Protein AF-A0A229RR76-F1 (afdb_monomer_lite)

Structure (mmCIF, N/CA/C/O backbone):
data_AF-A0A229RR76-F1
#
_entry.id   AF-A0A229RR76-F1
#
loop_
_atom_site.group_PDB
_atom_site.id
_atom_site.type_symbol
_atom_site.label_atom_id
_atom_site.label_alt_id
_atom_site.label_comp_id
_atom_site.label_asym_id
_atom_site.label_entity_id
_atom_site.label_seq_id
_atom_site.pdbx_PDB_ins_code
_atom_site.Cartn_x
_atom_site.Cartn_y
_atom_site.Cartn_z
_atom_site.occupancy
_atom_site.B_iso_or_equiv
_atom_site.auth_seq_id
_atom_site.auth_comp_id
_atom_site.auth_asym_id
_atom_site.auth_atom_id
_atom_site.pdbx_PDB_model_num
ATOM 1 N N . MET A 1 1 ? 4.469 8.713 -18.161 1.00 76.94 1 MET A N 1
ATOM 2 C CA . MET A 1 1 ? 5.735 8.964 -17.433 1.00 76.94 1 MET A CA 1
ATOM 3 C C . MET A 1 1 ? 6.904 8.475 -18.275 1.00 76.94 1 MET A C 1
ATOM 5 O O . MET A 1 1 ? 6.716 7.507 -18.996 1.00 76.94 1 MET A O 1
ATOM 9 N N . SER A 1 2 ? 8.072 9.123 -18.218 1.00 92.38 2 SER A N 1
ATOM 10 C CA . SER A 1 2 ? 9.280 8.640 -18.910 1.00 92.38 2 SER A CA 1
ATOM 11 C C . SER A 1 2 ? 10.123 7.726 -18.002 1.00 92.38 2 SER A C 1
ATOM 13 O O . SER A 1 2 ? 10.103 7.929 -16.784 1.00 92.38 2 SER A O 1
ATOM 15 N N . PRO A 1 3 ? 10.908 6.775 -18.550 1.00 92.00 3 PRO A N 1
ATOM 16 C CA . PRO A 1 3 ? 11.818 5.929 -17.764 1.00 92.00 3 PRO A CA 1
ATOM 17 C C . PRO A 1 3 ? 12.771 6.741 -16.876 1.00 92.00 3 PRO A C 1
ATOM 19 O O . PRO A 1 3 ? 12.963 6.431 -15.701 1.00 92.00 3 PRO A O 1
ATOM 22 N N . ARG A 1 4 ? 13.270 7.865 -17.400 1.00 93.75 4 ARG A N 1
ATOM 23 C CA . ARG A 1 4 ? 14.096 8.827 -16.662 1.00 93.75 4 ARG A CA 1
ATOM 24 C C . ARG A 1 4 ? 13.382 9.460 -15.466 1.00 93.75 4 ARG A C 1
ATOM 26 O O . ARG A 1 4 ? 14.008 9.694 -14.435 1.00 93.75 4 ARG A O 1
ATOM 33 N N . ALA A 1 5 ? 12.088 9.763 -15.586 1.00 93.19 5 ALA A N 1
ATOM 34 C CA . ALA A 1 5 ? 11.307 10.311 -14.478 1.00 93.19 5 ALA A CA 1
ATOM 35 C C . ALA A 1 5 ? 11.125 9.272 -13.362 1.00 93.19 5 ALA A C 1
ATOM 37 O O . ALA A 1 5 ? 11.318 9.600 -12.194 1.00 93.19 5 ALA A O 1
ATOM 38 N N . VAL A 1 6 ? 10.836 8.020 -13.732 1.00 92.38 6 VAL A N 1
ATOM 39 C CA . VAL A 1 6 ? 10.693 6.910 -12.779 1.00 92.38 6 VAL A CA 1
ATOM 40 C C . VAL A 1 6 ? 12.016 6.642 -12.067 1.00 92.3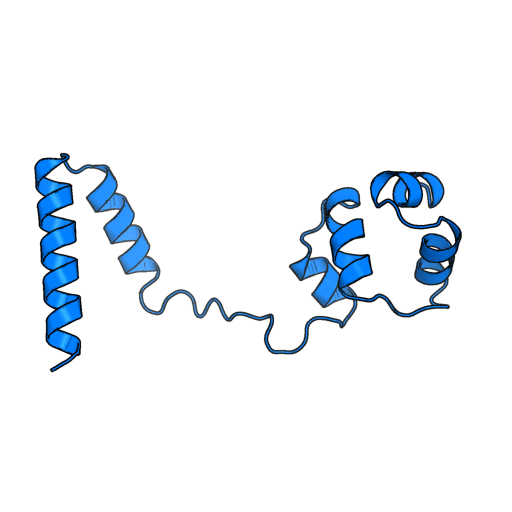8 6 VAL A C 1
ATOM 42 O O . VAL A 1 6 ? 12.042 6.628 -10.845 1.00 92.38 6 VAL A O 1
ATOM 45 N N . SER A 1 7 ? 13.120 6.554 -12.813 1.00 95.62 7 SER A N 1
ATOM 46 C CA . SER A 1 7 ? 14.474 6.386 -12.269 1.00 95.62 7 SER A CA 1
ATOM 47 C C . SER A 1 7 ? 14.803 7.410 -11.182 1.00 95.62 7 SER A C 1
ATOM 49 O O . SER A 1 7 ? 15.237 7.048 -10.087 1.00 95.62 7 SER A O 1
ATOM 51 N N . ARG A 1 8 ? 14.554 8.695 -11.460 1.00 94.62 8 ARG A N 1
ATOM 52 C CA . ARG A 1 8 ? 14.821 9.770 -10.498 1.00 94.62 8 ARG A CA 1
ATOM 53 C C . ARG A 1 8 ? 13.927 9.683 -9.266 1.00 94.62 8 ARG A C 1
ATOM 55 O O . ARG A 1 8 ? 14.409 9.934 -8.168 1.00 94.62 8 ARG A O 1
ATOM 62 N N . ALA A 1 9 ? 12.650 9.363 -9.449 1.00 91.81 9 ALA A N 1
ATOM 63 C CA . ALA A 1 9 ? 11.678 9.328 -8.364 1.00 91.81 9 ALA A CA 1
ATOM 64 C C . ALA A 1 9 ? 11.822 8.084 -7.470 1.00 91.81 9 ALA A C 1
ATOM 66 O O . ALA A 1 9 ? 11.586 8.179 -6.271 1.00 91.81 9 ALA A O 1
ATOM 67 N N . SER A 1 10 ? 12.250 6.946 -8.025 1.00 92.12 10 SER A N 1
ATOM 68 C CA . SER A 1 10 ? 12.440 5.689 -7.287 1.00 92.12 10 SER A CA 1
ATOM 69 C C . SER A 1 10 ? 13.878 5.488 -6.795 1.00 92.12 10 SER A C 1
ATOM 71 O O . SER A 1 10 ? 14.199 4.420 -6.287 1.00 92.12 10 SER A O 1
ATOM 73 N N . ALA A 1 11 ? 14.778 6.452 -7.030 1.00 93.19 11 ALA A N 1
ATOM 74 C CA . ALA A 1 11 ? 16.217 6.327 -6.773 1.00 93.19 11 ALA A CA 1
ATOM 75 C C . ALA A 1 11 ? 16.861 5.060 -7.390 1.00 93.19 11 ALA A C 1
ATOM 77 O O . ALA A 1 11 ? 17.825 4.510 -6.856 1.00 93.19 11 ALA A O 1
ATOM 78 N N . ARG A 1 12 ? 16.347 4.593 -8.538 1.00 92.19 12 ARG A N 1
ATOM 79 C CA . ARG A 1 12 ? 16.896 3.447 -9.286 1.00 92.19 12 ARG A CA 1
ATOM 80 C C . ARG A 1 12 ? 17.619 3.926 -10.534 1.00 92.19 12 ARG A C 1
ATOM 82 O O . ARG A 1 12 ? 17.257 4.945 -11.116 1.00 92.19 12 ARG A O 1
ATOM 89 N N . ALA A 1 13 ? 18.635 3.186 -10.971 1.00 95.88 13 ALA A N 1
ATOM 90 C CA . ALA A 1 13 ? 19.336 3.513 -12.207 1.00 95.88 13 ALA A CA 1
ATOM 91 C C . ALA A 1 13 ? 18.374 3.453 -13.407 1.00 95.88 13 ALA A C 1
ATOM 93 O O . ALA A 1 13 ? 17.546 2.548 -13.504 1.00 95.88 13 ALA A O 1
ATOM 94 N N . GLU A 1 14 ? 18.495 4.400 -14.340 1.00 95.94 14 GLU A N 1
ATOM 95 C CA . GLU A 1 14 ? 17.665 4.434 -15.553 1.00 95.94 14 GLU A CA 1
ATOM 96 C C . GLU A 1 14 ? 17.829 3.157 -16.385 1.00 95.94 14 GLU A C 1
ATOM 98 O O . GLU A 1 14 ? 16.849 2.635 -16.907 1.00 95.94 14 GLU A O 1
ATOM 103 N N . SER A 1 15 ? 19.036 2.584 -16.409 1.00 95.62 15 SER A N 1
ATOM 104 C CA . SER A 1 15 ? 19.306 1.282 -17.024 1.00 95.62 15 SER A CA 1
ATOM 105 C C . SER A 1 15 ? 18.508 0.144 -16.386 1.00 95.62 15 SER A C 1
ATOM 107 O O . SER A 1 15 ? 18.004 -0.707 -17.108 1.00 95.62 15 SER A O 1
ATOM 109 N N . THR A 1 16 ? 18.338 0.137 -15.061 1.00 94.19 16 THR A N 1
ATOM 110 C CA . THR A 1 16 ? 17.499 -0.849 -14.360 1.00 94.19 16 THR A CA 1
ATOM 111 C C . THR A 1 16 ? 16.037 -0.699 -14.763 1.00 94.19 16 THR A C 1
ATOM 113 O O . THR A 1 16 ? 15.379 -1.696 -15.038 1.00 94.19 16 THR A O 1
ATOM 116 N N . ILE A 1 17 ? 15.530 0.536 -14.848 1.00 95.75 17 ILE A N 1
ATOM 117 C CA . ILE A 1 17 ? 14.152 0.793 -15.292 1.00 95.75 17 ILE A CA 1
ATOM 118 C C . ILE A 1 17 ? 13.947 0.315 -16.733 1.00 95.75 17 ILE A C 1
ATOM 120 O O . ILE A 1 17 ? 12.959 -0.356 -17.011 1.00 95.75 17 ILE A O 1
ATOM 124 N N . LEU A 1 18 ? 14.884 0.611 -17.635 1.00 96.62 18 LEU A N 1
ATOM 125 C CA . LEU A 1 18 ? 14.823 0.150 -19.024 1.00 96.62 18 LEU A CA 1
ATOM 126 C C . LEU A 1 18 ? 14.874 -1.379 -19.114 1.00 96.62 18 LEU A C 1
ATOM 128 O O . LEU A 1 18 ? 14.028 -1.975 -19.765 1.00 96.62 18 LEU A O 1
ATOM 132 N N . GLN A 1 19 ? 15.782 -2.028 -18.383 1.00 95.69 19 GLN A N 1
ATOM 133 C CA . GLN A 1 19 ? 15.873 -3.489 -18.364 1.00 95.69 19 GLN A CA 1
ATOM 134 C C . GLN A 1 19 ? 14.610 -4.168 -17.810 1.00 95.69 19 GLN A C 1
ATOM 136 O O . GLN A 1 19 ? 14.268 -5.248 -18.281 1.00 95.69 19 GLN A O 1
ATOM 141 N N . LEU A 1 20 ? 13.915 -3.556 -16.843 1.00 93.56 20 LEU A N 1
ATOM 142 C CA . LEU A 1 20 ? 12.619 -4.045 -16.349 1.00 93.56 20 LEU A CA 1
ATOM 143 C C . LEU A 1 20 ? 11.520 -3.899 -17.404 1.00 93.56 20 LEU A C 1
ATOM 145 O O . LEU A 1 20 ? 10.732 -4.820 -17.593 1.00 93.56 20 LEU A O 1
ATOM 149 N N . LEU A 1 21 ? 11.470 -2.753 -18.091 1.00 92.06 21 LEU A N 1
ATOM 150 C CA . LEU A 1 21 ? 10.488 -2.493 -19.149 1.00 92.06 21 LEU A CA 1
ATOM 151 C C . LEU A 1 21 ? 10.685 -3.419 -20.354 1.00 92.06 21 LEU A C 1
ATOM 153 O O . LEU A 1 21 ? 9.704 -3.889 -20.925 1.00 92.06 21 LEU A O 1
ATOM 157 N N . ASP A 1 22 ? 11.938 -3.714 -20.693 1.00 95.12 22 ASP A N 1
ATOM 158 C CA . ASP A 1 22 ? 12.310 -4.620 -21.781 1.00 95.12 22 ASP A CA 1
ATOM 159 C C . ASP A 1 22 ? 12.199 -6.108 -21.387 1.00 95.12 22 ASP A C 1
ATOM 161 O O . ASP A 1 22 ? 12.404 -6.986 -22.222 1.00 95.12 22 ASP A O 1
ATOM 165 N N . GLY A 1 23 ? 11.909 -6.416 -20.115 1.00 91.44 23 GLY A N 1
ATOM 166 C CA . GLY A 1 23 ? 11.827 -7.789 -19.602 1.00 91.44 23 GLY A CA 1
ATOM 167 C C . GLY A 1 23 ? 13.176 -8.515 -19.497 1.00 91.44 23 GLY A C 1
ATOM 168 O O . GLY A 1 23 ? 13.210 -9.729 -19.307 1.00 91.44 23 GLY A O 1
ATOM 169 N N . ASN A 1 24 ? 14.289 -7.785 -19.603 1.00 93.94 24 ASN A N 1
ATOM 170 C CA . ASN A 1 24 ? 15.649 -8.326 -19.540 1.00 93.94 24 ASN A CA 1
ATOM 171 C C . ASN A 1 24 ? 16.071 -8.720 -18.120 1.00 93.94 24 ASN A C 1
ATOM 173 O O . ASN A 1 24 ? 16.951 -9.565 -17.952 1.00 93.94 24 ASN A O 1
ATOM 177 N N . ILE A 1 25 ? 15.466 -8.107 -17.100 1.00 93.44 25 ILE A N 1
ATOM 178 C CA . ILE A 1 25 ? 15.638 -8.505 -15.701 1.00 93.44 25 ILE A CA 1
ATOM 179 C C . ILE A 1 25 ? 14.273 -8.731 -15.048 1.00 93.44 25 ILE A C 1
ATOM 181 O O . ILE A 1 25 ? 13.340 -7.965 -15.304 1.00 93.44 25 ILE A O 1
ATOM 185 N N . PRO A 1 26 ? 14.134 -9.757 -14.192 1.00 91.19 26 PRO A N 1
ATOM 186 C CA . PRO A 1 26 ? 12.909 -9.949 -13.437 1.00 91.19 26 PRO A CA 1
ATOM 187 C C . PRO A 1 26 ? 12.753 -8.844 -12.378 1.00 91.19 26 PRO A C 1
ATOM 189 O O . PRO A 1 26 ? 13.753 -8.379 -11.816 1.00 91.19 26 PRO A O 1
ATOM 192 N N . PRO A 1 27 ? 11.515 -8.432 -12.058 1.00 92.19 27 PRO A N 1
ATOM 193 C CA . PRO A 1 27 ? 11.269 -7.565 -10.915 1.00 92.19 27 PRO A CA 1
ATOM 194 C C . PRO A 1 27 ? 11.673 -8.278 -9.615 1.00 92.19 27 PRO A C 1
ATOM 196 O O . PRO A 1 27 ? 11.522 -9.493 -9.489 1.00 92.19 27 PRO A O 1
ATOM 199 N N . SER A 1 28 ? 12.159 -7.519 -8.632 1.00 92.31 28 SER A N 1
ATOM 200 C CA . SER A 1 28 ? 12.410 -8.001 -7.267 1.00 92.31 28 SER A CA 1
ATOM 201 C C . SER A 1 28 ? 11.534 -7.244 -6.261 1.00 92.31 28 SER A C 1
ATOM 203 O O . SER A 1 28 ? 11.104 -6.125 -6.564 1.00 92.31 28 SER A O 1
ATOM 205 N N . PRO A 1 29 ? 11.272 -7.794 -5.061 1.00 91.50 29 PRO A N 1
ATOM 206 C CA . PRO A 1 29 ? 10.482 -7.104 -4.041 1.00 91.50 29 PRO A CA 1
ATOM 207 C C . PRO A 1 29 ? 11.046 -5.725 -3.673 1.00 91.50 29 PRO A C 1
ATOM 209 O O . PRO A 1 29 ? 10.295 -4.768 -3.518 1.00 91.50 29 PRO A O 1
ATOM 212 N N . GLU A 1 30 ? 12.372 -5.590 -3.608 1.00 92.25 30 GLU A N 1
ATOM 213 C CA . GLU A 1 30 ? 13.046 -4.325 -3.301 1.00 92.25 30 GLU A CA 1
ATOM 214 C C . GLU A 1 30 ? 12.824 -3.286 -4.404 1.00 92.25 30 GLU A C 1
ATOM 216 O O . GLU A 1 30 ? 12.629 -2.107 -4.124 1.00 92.25 30 GLU A O 1
ATOM 221 N N . ILE A 1 31 ? 12.845 -3.720 -5.666 1.00 93.19 31 ILE A N 1
ATOM 222 C CA . ILE A 1 31 ? 12.566 -2.857 -6.818 1.00 93.19 31 ILE A CA 1
ATOM 223 C C . ILE A 1 31 ? 11.096 -2.423 -6.809 1.00 93.19 31 ILE A C 1
ATOM 225 O O . ILE A 1 31 ? 10.800 -1.252 -7.041 1.00 93.19 31 ILE A O 1
ATOM 229 N N . VAL A 1 32 ? 10.176 -3.347 -6.518 1.00 93.19 32 VAL A N 1
ATOM 230 C CA . VAL A 1 32 ? 8.736 -3.063 -6.446 1.00 93.19 32 VAL A CA 1
ATOM 231 C C . VAL A 1 32 ? 8.424 -2.059 -5.339 1.00 93.19 32 VAL A C 1
ATOM 233 O O . VAL A 1 32 ? 7.692 -1.102 -5.589 1.00 93.19 32 VAL A O 1
ATOM 236 N N . LYS A 1 33 ? 9.034 -2.216 -4.161 1.00 92.81 33 LYS A N 1
ATOM 237 C CA . LYS A 1 33 ? 8.885 -1.298 -3.026 1.00 92.81 33 LYS A CA 1
ATOM 238 C C . LYS A 1 33 ? 9.259 0.146 -3.369 1.00 92.81 33 LYS A C 1
ATOM 240 O O . LYS A 1 33 ? 8.569 1.073 -2.955 1.00 92.81 33 LYS A O 1
ATOM 245 N N . ASP A 1 34 ? 10.319 0.342 -4.148 1.00 93.00 34 ASP A N 1
ATOM 246 C CA . ASP A 1 34 ? 10.785 1.685 -4.512 1.00 93.00 34 ASP A CA 1
ATOM 247 C C . ASP A 1 34 ? 9.978 2.307 -5.661 1.00 93.00 34 ASP A C 1
ATOM 249 O O . ASP A 1 34 ? 9.867 3.530 -5.764 1.00 93.00 34 ASP A O 1
ATOM 253 N N . ILE A 1 35 ? 9.414 1.480 -6.545 1.00 93.50 35 ILE A N 1
ATOM 254 C CA . ILE A 1 35 ? 8.660 1.932 -7.722 1.00 93.50 35 ILE A CA 1
ATOM 255 C C . ILE A 1 35 ? 7.175 2.158 -7.400 1.00 93.50 35 ILE A C 1
ATOM 257 O O . ILE A 1 35 ? 6.570 3.077 -7.956 1.00 93.50 35 ILE A O 1
ATOM 261 N N . ALA A 1 36 ? 6.583 1.373 -6.497 1.00 92.38 36 ALA A N 1
ATOM 262 C CA . ALA A 1 36 ? 5.159 1.448 -6.160 1.00 92.38 36 ALA A CA 1
ATOM 263 C C . ALA A 1 36 ? 4.685 2.870 -5.773 1.00 92.38 36 ALA A C 1
ATOM 265 O O . ALA A 1 36 ? 3.720 3.349 -6.380 1.00 92.38 36 ALA A O 1
ATOM 266 N N . PRO A 1 37 ? 5.385 3.622 -4.893 1.00 91.44 37 PRO A N 1
ATOM 267 C CA . PRO A 1 37 ? 4.993 4.990 -4.546 1.00 91.44 37 PRO A CA 1
ATOM 268 C C . PRO A 1 37 ? 5.040 5.952 -5.737 1.00 91.44 37 PRO A C 1
ATOM 270 O O . PRO A 1 37 ? 4.201 6.844 -5.849 1.00 91.44 37 PRO A O 1
ATOM 273 N N . VAL A 1 38 ? 6.000 5.763 -6.649 1.00 94.12 38 VAL A N 1
ATOM 274 C CA . VAL A 1 38 ? 6.161 6.600 -7.847 1.00 94.12 38 VAL A CA 1
ATOM 275 C C . VAL A 1 38 ? 4.994 6.401 -8.802 1.00 94.12 38 VAL A C 1
ATOM 277 O O . VAL A 1 38 ? 4.478 7.368 -9.359 1.00 94.12 38 VAL A O 1
ATOM 280 N N . LEU A 1 39 ? 4.568 5.150 -8.980 1.00 90.62 39 LEU A N 1
ATOM 281 C CA . LEU A 1 39 ? 3.445 4.795 -9.843 1.00 90.62 39 LEU A CA 1
ATOM 282 C C . LEU A 1 39 ? 2.081 5.052 -9.193 1.00 90.62 39 LEU A C 1
ATOM 284 O O . LEU A 1 39 ? 1.073 4.953 -9.886 1.00 90.62 39 LEU A O 1
ATOM 288 N N . GLN A 1 40 ? 2.051 5.394 -7.900 1.00 91.88 40 GLN A N 1
ATOM 289 C CA . GLN A 1 40 ? 0.826 5.522 -7.103 1.00 91.88 40 GLN A CA 1
ATOM 290 C C . GLN A 1 40 ? -0.016 4.235 -7.119 1.00 91.88 40 GLN A C 1
ATOM 292 O O . GLN A 1 40 ? -1.244 4.274 -7.083 1.00 91.88 40 GLN A O 1
ATOM 297 N N . ILE A 1 41 ? 0.661 3.088 -7.176 1.00 89.38 41 ILE A N 1
ATOM 298 C CA . ILE A 1 41 ? 0.060 1.755 -7.088 1.00 89.38 41 ILE A CA 1
ATOM 299 C C . ILE A 1 41 ? 0.429 1.193 -5.718 1.00 89.38 41 ILE A C 1
ATOM 301 O O . ILE A 1 41 ? 1.522 1.460 -5.213 1.00 89.38 41 ILE A O 1
ATOM 305 N N . SER A 1 42 ? -0.469 0.429 -5.094 1.00 91.69 42 SER A N 1
ATOM 306 C CA . SER A 1 42 ? -0.124 -0.225 -3.834 1.00 91.69 42 SER A CA 1
ATOM 307 C C . SER A 1 42 ? 1.028 -1.216 -4.053 1.00 91.69 42 SER A C 1
ATOM 309 O O . SER A 1 42 ? 1.096 -1.903 -5.074 1.00 91.69 42 SER A O 1
ATOM 311 N N . GLU A 1 43 ? 1.953 -1.295 -3.094 1.00 89.88 43 GLU A N 1
ATOM 312 C CA . GLU A 1 43 ? 3.067 -2.250 -3.161 1.00 89.88 43 GLU A CA 1
ATOM 313 C C . GLU A 1 43 ? 2.543 -3.686 -3.310 1.00 89.88 43 GLU A C 1
ATOM 315 O O . GLU A 1 43 ? 3.053 -4.453 -4.120 1.00 89.88 43 GLU A O 1
ATOM 320 N N . THR A 1 44 ? 1.464 -4.024 -2.598 1.00 87.19 44 THR A N 1
ATOM 321 C CA . THR A 1 44 ? 0.798 -5.328 -2.672 1.00 87.19 44 THR A CA 1
ATOM 322 C C . THR A 1 44 ? 0.284 -5.643 -4.074 1.00 87.19 44 THR A C 1
ATOM 324 O O . THR A 1 44 ? 0.562 -6.727 -4.588 1.00 87.19 44 THR A O 1
ATOM 327 N N . ASP A 1 45 ? -0.417 -4.708 -4.717 1.00 89.06 45 ASP A N 1
ATOM 328 C CA . ASP A 1 45 ? -0.937 -4.918 -6.071 1.00 89.06 45 ASP A CA 1
ATOM 329 C C . ASP A 1 45 ? 0.206 -5.062 -7.072 1.00 89.06 45 ASP A C 1
ATOM 331 O O . ASP A 1 45 ? 0.176 -5.943 -7.931 1.00 89.06 45 ASP A O 1
ATOM 335 N N . LEU A 1 46 ? 1.253 -4.245 -6.938 1.00 90.88 46 LEU A N 1
ATOM 336 C CA . LEU A 1 46 ? 2.399 -4.308 -7.837 1.00 90.88 46 LEU A CA 1
ATOM 337 C C . LEU A 1 46 ? 3.199 -5.610 -7.656 1.00 90.88 46 LEU A C 1
ATOM 339 O O . LEU A 1 46 ? 3.655 -6.180 -8.645 1.00 90.88 46 LEU A O 1
ATOM 343 N N . LEU A 1 47 ? 3.303 -6.136 -6.429 1.00 90.12 47 LEU A N 1
ATOM 344 C CA . LEU A 1 47 ? 3.874 -7.460 -6.147 1.00 90.12 47 LEU A CA 1
ATOM 345 C C . LEU A 1 47 ? 3.041 -8.593 -6.767 1.00 90.12 47 LEU A C 1
ATOM 347 O O . LEU A 1 47 ? 3.615 -9.555 -7.280 1.00 90.12 47 LEU A O 1
ATOM 351 N N . ILE A 1 48 ? 1.707 -8.492 -6.740 1.00 89.00 48 ILE A N 1
ATOM 352 C CA . ILE A 1 48 ? 0.805 -9.460 -7.387 1.00 89.00 48 ILE A CA 1
ATOM 353 C C . ILE A 1 48 ? 0.984 -9.420 -8.906 1.00 89.00 48 ILE A C 1
ATOM 355 O O . ILE A 1 48 ? 1.192 -10.466 -9.519 1.00 89.00 48 ILE A O 1
ATOM 359 N N . ILE A 1 49 ? 0.958 -8.226 -9.507 1.00 87.25 49 ILE A N 1
ATOM 360 C CA . ILE A 1 49 ? 1.154 -8.024 -10.952 1.00 87.25 49 ILE A CA 1
ATOM 361 C C . ILE A 1 49 ? 2.516 -8.572 -11.395 1.00 87.25 49 ILE A C 1
ATOM 363 O O . ILE A 1 49 ? 2.617 -9.212 -12.439 1.00 87.25 49 ILE A O 1
ATOM 367 N N . ALA A 1 50 ? 3.553 -8.364 -10.584 1.00 88.75 50 ALA A N 1
ATOM 368 C CA . ALA A 1 50 ? 4.903 -8.855 -10.840 1.00 88.75 50 ALA A CA 1
ATOM 369 C C . ALA A 1 50 ? 5.076 -10.372 -10.614 1.00 88.75 50 ALA A C 1
ATOM 371 O O . ALA A 1 50 ? 6.168 -10.891 -10.836 1.00 88.75 50 ALA A O 1
ATOM 372 N N . GLY A 1 51 ? 4.049 -11.089 -10.138 1.00 88.06 51 GLY A N 1
ATOM 373 C CA . GLY A 1 51 ? 4.151 -12.511 -9.789 1.00 88.06 51 GLY A CA 1
ATOM 374 C C . GLY A 1 51 ? 5.060 -12.791 -8.583 1.00 88.06 51 GLY A C 1
ATOM 375 O O . GLY A 1 51 ? 5.471 -13.929 -8.370 1.00 88.06 51 GLY A O 1
ATOM 376 N N . LEU A 1 52 ? 5.379 -11.758 -7.796 1.00 86.00 52 LEU A N 1
ATOM 377 C CA . LEU A 1 52 ? 6.264 -11.811 -6.627 1.00 86.00 52 LEU A CA 1
ATOM 378 C C . LEU A 1 52 ? 5.514 -12.007 -5.313 1.00 86.00 52 LEU A C 1
ATOM 380 O O . LEU A 1 52 ? 6.134 -12.239 -4.273 1.00 86.00 52 LEU A O 1
ATOM 384 N N . ALA A 1 53 ? 4.185 -11.923 -5.343 1.00 79.12 53 ALA A N 1
ATOM 385 C CA . ALA A 1 53 ? 3.355 -12.322 -4.226 1.00 79.12 53 ALA A CA 1
ATOM 386 C C . ALA A 1 53 ? 3.531 -13.830 -3.989 1.00 79.12 53 ALA A C 1
ATOM 388 O O . ALA A 1 53 ? 2.819 -14.669 -4.544 1.00 79.12 53 ALA A O 1
ATOM 389 N N . THR A 1 54 ? 4.491 -14.192 -3.134 1.00 62.94 54 THR A N 1
ATOM 390 C CA . THR A 1 54 ? 4.485 -15.512 -2.516 1.00 62.94 54 THR A CA 1
ATOM 391 C C . THR A 1 54 ? 3.149 -15.651 -1.797 1.00 62.94 54 THR A C 1
ATOM 393 O O . THR A 1 54 ? 2.627 -14.696 -1.217 1.00 62.94 54 THR A O 1
ATOM 396 N N . ARG A 1 55 ? 2.568 -16.848 -1.850 1.00 51.56 55 ARG A N 1
ATOM 397 C CA . ARG A 1 55 ? 1.233 -17.211 -1.341 1.00 51.56 55 ARG A CA 1
ATOM 398 C C . ARG A 1 55 ? 0.984 -16.889 0.154 1.00 51.56 55 ARG A C 1
ATOM 400 O O . ARG A 1 55 ? -0.045 -17.278 0.686 1.00 51.56 55 ARG A O 1
ATOM 407 N N . GLN A 1 56 ? 1.910 -16.207 0.829 1.00 44.69 56 GLN A N 1
ATOM 408 C CA . GLN A 1 56 ? 1.846 -15.744 2.214 1.00 44.69 56 GLN A CA 1
ATOM 409 C C . GLN A 1 56 ? 1.570 -14.234 2.367 1.00 44.69 56 GLN A C 1
ATOM 411 O O . GLN A 1 56 ? 1.246 -13.809 3.470 1.00 44.69 56 GLN A O 1
ATOM 416 N N . ALA A 1 57 ? 1.644 -13.426 1.299 1.00 42.72 57 ALA A N 1
ATOM 417 C CA . ALA A 1 57 ? 1.284 -11.998 1.344 1.00 42.72 57 ALA A CA 1
ATOM 418 C C . ALA A 1 57 ? -0.164 -11.712 0.915 1.00 42.72 57 ALA A C 1
ATOM 420 O O . ALA A 1 57 ? -0.654 -10.599 1.087 1.00 42.72 57 ALA A O 1
ATOM 421 N N . VAL A 1 58 ? -0.903 -12.744 0.494 1.00 42.69 58 VAL A N 1
ATOM 422 C CA . VAL A 1 58 ? -2.311 -12.814 0.879 1.00 42.69 58 VAL A CA 1
ATOM 423 C C . VAL A 1 58 ? -2.275 -13.176 2.359 1.00 42.69 58 VAL A C 1
ATOM 425 O O . VAL A 1 58 ? -2.515 -14.317 2.746 1.00 42.69 58 VAL A O 1
ATOM 428 N N . SER A 1 59 ? -1.972 -12.186 3.210 1.00 41.25 59 SER A N 1
ATOM 429 C CA . SER A 1 59 ? -2.738 -12.123 4.440 1.00 41.25 59 SER A CA 1
ATOM 430 C C . SER A 1 59 ? -4.155 -12.135 3.924 1.00 41.25 59 SER A C 1
ATOM 432 O O . SER A 1 59 ? -4.670 -11.157 3.381 1.00 41.25 59 SER A O 1
ATOM 434 N N . THR A 1 60 ? -4.755 -13.310 3.989 1.00 42.84 60 THR A N 1
ATOM 435 C CA . THR A 1 60 ? -6.156 -13.390 4.244 1.00 42.84 60 THR A CA 1
ATOM 436 C C . THR A 1 60 ? -6.340 -12.435 5.428 1.00 42.84 60 THR A C 1
ATOM 438 O O . THR A 1 60 ? -6.273 -12.841 6.587 1.00 42.84 60 THR A O 1
ATOM 441 N N . ALA A 1 61 ? -6.712 -11.192 5.127 1.00 42.50 61 ALA A N 1
ATOM 442 C CA . ALA A 1 61 ? -8.022 -10.739 5.523 1.00 42.50 61 ALA A CA 1
ATOM 443 C C . ALA A 1 61 ? -9.004 -11.864 5.147 1.00 42.50 61 ALA A C 1
ATOM 445 O O . ALA A 1 61 ? -9.790 -11.779 4.218 1.00 42.50 61 ALA A O 1
ATOM 446 N N . ASN A 1 62 ? -8.911 -12.976 5.885 1.00 43.44 62 ASN A N 1
ATOM 447 C CA . ASN A 1 62 ? -10.046 -13.607 6.472 1.00 43.44 62 ASN A CA 1
ATOM 448 C C . ASN A 1 62 ? -10.723 -12.373 7.049 1.00 43.44 62 ASN A C 1
ATOM 450 O O . ASN A 1 62 ? -10.097 -11.763 7.931 1.00 43.44 62 ASN A O 1
ATOM 454 N N . PRO A 1 63 ? -11.811 -11.855 6.436 1.00 48.62 63 PRO A N 1
ATOM 455 C CA . PRO A 1 63 ? -12.531 -10.747 7.042 1.00 48.62 63 PRO A CA 1
ATOM 456 C C . PRO A 1 63 ? -12.622 -11.179 8.486 1.00 48.62 63 PRO A C 1
ATOM 458 O O . PRO A 1 63 ? -13.011 -12.336 8.702 1.00 48.62 63 PRO A O 1
ATOM 461 N N . TYR A 1 64 ? -12.009 -10.389 9.392 1.00 54.38 64 TYR A N 1
ATOM 462 C CA . TYR A 1 64 ? -11.840 -10.757 10.800 1.00 54.38 64 TYR A CA 1
ATOM 463 C C . TYR A 1 64 ? -13.066 -11.571 11.139 1.00 54.38 64 TYR A C 1
ATOM 465 O O . TYR A 1 64 ? -14.146 -11.106 10.797 1.00 54.38 64 TYR A O 1
ATOM 473 N N . ARG A 1 65 ? -12.941 -12.804 11.641 1.00 56.81 65 ARG A N 1
ATOM 474 C CA . ARG A 1 65 ? -14.093 -13.730 11.696 1.00 56.81 65 ARG A CA 1
ATOM 475 C C . ARG A 1 65 ? -15.344 -13.090 12.339 1.00 56.81 65 ARG A C 1
ATOM 477 O O . ARG A 1 65 ? -16.438 -13.595 12.140 1.00 56.81 65 ARG A O 1
ATOM 484 N N . ASN A 1 66 ? -15.129 -11.962 13.031 1.00 60.88 66 ASN A N 1
ATOM 485 C CA . ASN A 1 66 ? -16.088 -11.039 13.598 1.00 60.88 66 ASN A CA 1
ATOM 486 C C . ASN A 1 66 ? -15.935 -9.561 13.090 1.00 60.88 66 ASN A C 1
ATOM 488 O O . ASN A 1 66 ? -15.861 -8.630 13.890 1.00 60.88 66 ASN A O 1
ATOM 492 N N . SER A 1 67 ? -15.748 -9.292 11.790 1.00 69.69 67 SER A N 1
ATOM 493 C CA . SER A 1 67 ? -15.420 -7.948 11.264 1.00 69.69 67 SER A CA 1
ATOM 494 C C . SER A 1 67 ? -16.575 -6.971 11.440 1.00 69.69 67 SER A C 1
ATOM 496 O O . SER A 1 67 ? -16.357 -5.781 11.661 1.00 69.69 67 SER A O 1
ATOM 498 N N . THR A 1 68 ? -17.795 -7.494 11.370 1.00 77.94 68 THR A N 1
ATOM 499 C CA . THR A 1 68 ? -19.029 -6.756 11.631 1.00 77.94 68 THR A CA 1
ATOM 500 C C . THR A 1 68 ? -19.108 -6.365 13.104 1.00 77.94 68 THR A C 1
ATOM 502 O O . THR A 1 68 ? -19.346 -5.207 13.422 1.00 77.94 68 THR A O 1
ATOM 505 N N . GLU A 1 69 ? -18.790 -7.294 13.997 1.00 80.69 69 GLU A N 1
ATOM 506 C CA . GLU A 1 69 ? -18.803 -7.126 15.447 1.00 80.69 69 GLU A CA 1
ATOM 507 C C . GLU A 1 69 ? -17.674 -6.197 15.915 1.00 80.69 69 GLU A C 1
ATOM 509 O O . GLU A 1 69 ? -17.849 -5.431 16.859 1.00 80.69 69 GLU A O 1
ATOM 514 N N . ILE A 1 70 ? -16.518 -6.204 15.239 1.00 83.06 70 ILE A N 1
ATOM 515 C CA . ILE A 1 70 ? -15.446 -5.226 15.477 1.00 83.06 70 ILE A CA 1
ATOM 516 C C . ILE A 1 70 ? -15.896 -3.832 15.033 1.00 83.06 70 ILE A C 1
ATOM 518 O O . ILE A 1 70 ? -15.679 -2.867 15.764 1.00 83.06 70 ILE A O 1
ATOM 522 N N . GLY A 1 71 ? -16.531 -3.710 13.864 1.00 82.00 71 GLY A N 1
ATOM 523 C CA . GLY A 1 71 ? -17.082 -2.437 13.394 1.00 82.00 71 GLY A CA 1
ATOM 524 C C . GLY A 1 71 ? -18.146 -1.882 14.342 1.00 82.00 71 GLY A C 1
ATOM 525 O O . GLY A 1 71 ? -18.112 -0.703 14.695 1.00 82.00 71 GLY A O 1
ATOM 526 N N . GLU A 1 72 ? -19.040 -2.744 14.822 1.00 84.19 72 GLU A N 1
ATOM 527 C CA . GLU A 1 72 ? -20.056 -2.404 15.817 1.00 84.19 72 GLU A CA 1
ATOM 528 C C . GLU A 1 72 ? -19.423 -1.973 17.149 1.00 84.19 72 GLU A C 1
ATOM 530 O O . GLU A 1 72 ? -19.785 -0.930 17.696 1.00 84.19 72 GLU A O 1
ATOM 535 N N . LEU A 1 73 ? -18.405 -2.698 17.627 1.00 87.38 73 LEU A N 1
ATOM 536 C CA . LEU A 1 73 ? -17.667 -2.341 18.838 1.00 87.38 73 LEU A CA 1
ATOM 537 C C . LEU A 1 73 ? -16.994 -0.970 18.712 1.00 87.38 73 LEU A C 1
ATOM 539 O O . LEU A 1 73 ? -17.082 -0.167 19.637 1.00 87.38 73 LEU A O 1
ATOM 543 N N . VAL A 1 74 ? -16.354 -0.678 17.574 1.00 88.75 74 VAL A N 1
ATOM 544 C CA . VAL A 1 74 ? -15.739 0.633 17.301 1.00 88.75 74 VAL A CA 1
ATOM 545 C C . VAL A 1 74 ? -16.801 1.733 17.271 1.00 88.75 74 VAL A C 1
ATOM 547 O O . VAL A 1 74 ? -16.608 2.780 17.891 1.00 88.75 74 VAL A O 1
ATOM 550 N N . SER A 1 75 ? -17.939 1.489 16.614 1.00 88.56 75 SER A N 1
ATOM 551 C CA . SER A 1 75 ? -19.049 2.444 16.556 1.00 88.56 75 SER A CA 1
ATOM 552 C C . SER A 1 75 ? -19.573 2.771 17.955 1.00 88.56 75 SER A C 1
ATOM 554 O O . SER A 1 75 ? -19.685 3.944 18.313 1.00 88.56 75 SER A O 1
ATOM 556 N N . ILE A 1 76 ? -19.841 1.753 18.777 1.00 89.25 76 ILE A N 1
ATOM 557 C CA . ILE A 1 76 ? -20.325 1.926 20.153 1.00 89.25 76 ILE A CA 1
ATOM 558 C C . ILE A 1 76 ? -19.273 2.653 20.993 1.00 89.25 76 ILE A C 1
ATOM 560 O O . ILE A 1 76 ? -19.587 3.660 21.632 1.00 89.25 76 ILE A O 1
ATOM 564 N N . ALA A 1 77 ? -18.024 2.185 20.955 1.00 90.19 77 ALA A N 1
ATOM 565 C CA . ALA A 1 77 ? -16.929 2.729 21.748 1.00 90.19 77 ALA A CA 1
ATOM 566 C C . ALA A 1 77 ? -16.679 4.215 21.444 1.00 90.19 77 ALA A C 1
ATOM 568 O O . ALA A 1 77 ? -16.415 4.983 22.366 1.00 90.19 77 ALA A O 1
ATOM 569 N N . SER A 1 78 ? -16.843 4.641 20.186 1.00 89.75 78 SER A N 1
ATOM 570 C CA . SER A 1 78 ? -16.649 6.039 19.771 1.00 89.75 78 SER A CA 1
ATOM 571 C C . SER A 1 78 ? -17.600 7.040 20.448 1.00 89.75 78 SER A C 1
ATOM 573 O O . SER A 1 78 ? -17.276 8.219 20.550 1.00 89.75 78 SER A O 1
ATOM 575 N N . SER A 1 79 ? -18.749 6.572 20.946 1.00 91.62 79 SER A N 1
ATOM 576 C CA . SER A 1 79 ? -19.758 7.391 21.635 1.00 91.62 79 SER A CA 1
ATOM 577 C C . SER A 1 79 ? -19.631 7.395 23.166 1.00 91.62 79 SER A C 1
ATOM 579 O O . SER A 1 79 ? -20.407 8.058 23.860 1.00 91.62 79 SER A O 1
ATOM 581 N N . LEU A 1 80 ? -18.685 6.630 23.721 1.00 93.31 80 LEU A N 1
ATOM 582 C CA . LEU A 1 80 ? -18.523 6.481 25.164 1.00 93.31 80 LEU A CA 1
ATOM 583 C C . LEU A 1 80 ? -17.728 7.636 25.778 1.00 93.31 80 LEU A C 1
ATOM 585 O O . LEU A 1 80 ? -16.845 8.221 25.161 1.00 93.31 80 LEU A O 1
ATOM 589 N N . THR A 1 81 ? -18.009 7.912 27.051 1.00 92.94 81 THR A N 1
ATOM 590 C CA . THR A 1 81 ? -17.161 8.774 27.878 1.00 92.94 81 THR A CA 1
ATOM 591 C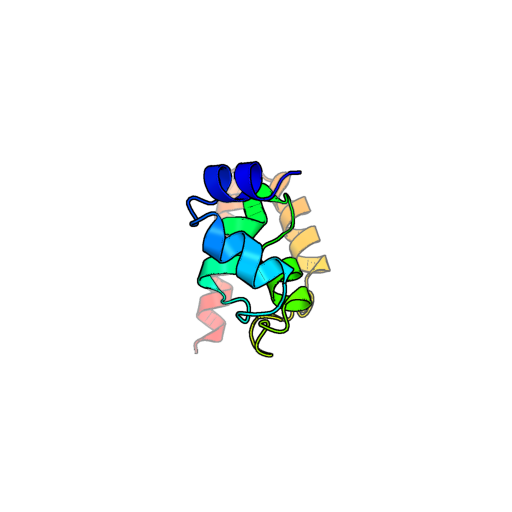 C . THR A 1 81 ? -15.889 8.037 28.299 1.00 92.94 81 THR A C 1
ATOM 593 O O . THR A 1 81 ? -15.882 6.806 28.389 1.00 92.94 81 THR A O 1
ATOM 596 N N . ASP A 1 82 ? -14.837 8.779 28.648 1.00 91.12 82 ASP A N 1
ATOM 597 C CA . ASP A 1 82 ? -13.537 8.219 29.052 1.00 91.12 82 ASP A CA 1
ATOM 598 C C . ASP A 1 82 ? -13.643 7.163 30.165 1.00 91.12 82 ASP A C 1
ATOM 600 O O . ASP A 1 82 ? -12.998 6.117 30.108 1.00 91.12 82 ASP A O 1
ATOM 604 N N . GLU A 1 83 ? -14.504 7.397 31.159 1.00 91.56 83 GLU A N 1
ATOM 605 C CA . GLU A 1 83 ? -14.756 6.456 32.259 1.00 91.56 83 GLU A CA 1
ATOM 606 C C . GLU A 1 83 ? -15.365 5.134 31.762 1.00 91.56 83 GLU A C 1
ATOM 608 O O . GLU A 1 83 ? -14.966 4.049 32.186 1.00 91.56 83 GLU A O 1
ATOM 613 N N . LYS A 1 84 ? -16.312 5.199 30.819 1.00 90.62 84 LYS A N 1
ATOM 614 C CA . LYS A 1 84 ? -16.940 4.004 30.238 1.00 90.62 84 LYS A CA 1
ATOM 615 C C . LYS A 1 84 ? -15.980 3.262 29.308 1.00 90.62 84 LYS A C 1
ATOM 617 O O . LYS A 1 84 ? -15.977 2.033 29.306 1.00 90.62 84 LYS A O 1
ATOM 622 N N . MET A 1 85 ? -15.134 3.989 28.578 1.00 92.19 85 MET A N 1
ATOM 623 C CA . MET A 1 85 ? -14.081 3.403 27.747 1.00 92.19 85 MET A CA 1
ATOM 624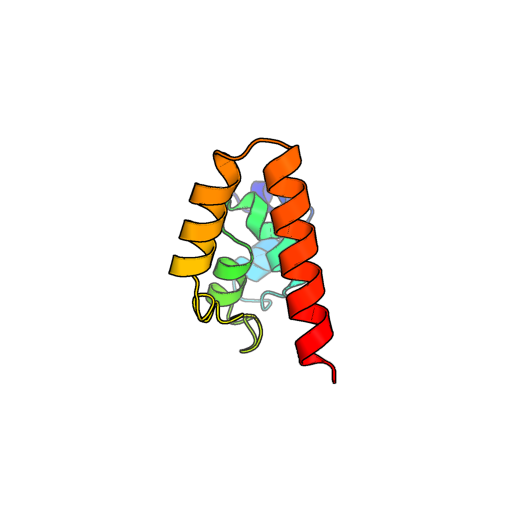 C C . MET A 1 85 ? -13.057 2.637 28.594 1.00 92.19 85 MET A C 1
ATOM 626 O O . MET A 1 85 ? -12.687 1.517 28.250 1.00 92.19 85 MET A O 1
ATOM 630 N N . ARG A 1 86 ? -12.633 3.196 29.735 1.00 92.44 86 ARG A N 1
ATOM 631 C CA . ARG A 1 86 ? -11.718 2.509 30.663 1.00 92.44 86 ARG A CA 1
ATOM 632 C C . ARG A 1 86 ? -12.308 1.197 31.173 1.00 92.44 86 ARG A C 1
ATOM 634 O O . ARG A 1 86 ? -11.659 0.163 31.062 1.00 92.44 86 ARG A O 1
ATOM 641 N N . ARG A 1 87 ? -13.574 1.205 31.604 1.00 92.75 87 ARG A N 1
ATOM 642 C CA . ARG A 1 87 ? -14.277 -0.020 32.028 1.00 92.75 87 ARG A CA 1
ATOM 643 C C . ARG A 1 87 ? -14.392 -1.060 30.912 1.00 92.75 87 ARG A C 1
ATOM 645 O O . ARG A 1 87 ? -14.249 -2.253 31.177 1.00 92.75 87 ARG A O 1
ATOM 652 N N . LEU A 1 88 ? -14.628 -0.627 29.671 1.00 92.56 88 LEU A N 1
ATOM 653 C CA . LEU A 1 88 ? -14.657 -1.515 28.505 1.00 92.56 88 LEU A CA 1
ATOM 654 C C . LEU A 1 88 ? -13.290 -2.183 28.280 1.00 92.56 88 LEU A C 1
ATOM 656 O O . LEU A 1 88 ? -13.224 -3.395 28.072 1.00 92.56 88 LEU A O 1
ATOM 660 N N . ILE A 1 89 ? -12.201 -1.416 28.386 1.00 92.19 89 ILE A N 1
ATOM 661 C CA . ILE A 1 89 ? -10.828 -1.929 28.279 1.00 92.19 89 ILE A CA 1
ATOM 662 C C . ILE A 1 89 ? -10.525 -2.931 29.400 1.00 92.19 89 ILE A C 1
ATOM 664 O O . ILE A 1 89 ? -9.978 -3.999 29.122 1.00 92.19 89 ILE A O 1
ATOM 668 N N . ASP A 1 90 ? -10.890 -2.623 30.644 1.00 94.00 90 ASP A N 1
ATOM 669 C CA . ASP A 1 90 ? -10.648 -3.508 31.791 1.00 94.00 90 ASP A CA 1
ATOM 670 C C . ASP A 1 90 ? -11.409 -4.832 31.653 1.00 94.00 90 ASP A C 1
ATOM 672 O O . ASP A 1 90 ? -10.846 -5.909 31.861 1.00 94.00 90 ASP A O 1
ATOM 676 N N . THR A 1 91 ? -12.659 -4.769 31.191 1.00 92.50 91 THR A N 1
ATOM 677 C CA . THR A 1 91 ? -13.483 -5.956 30.921 1.00 92.50 91 THR A CA 1
ATOM 678 C C . THR A 1 91 ? -1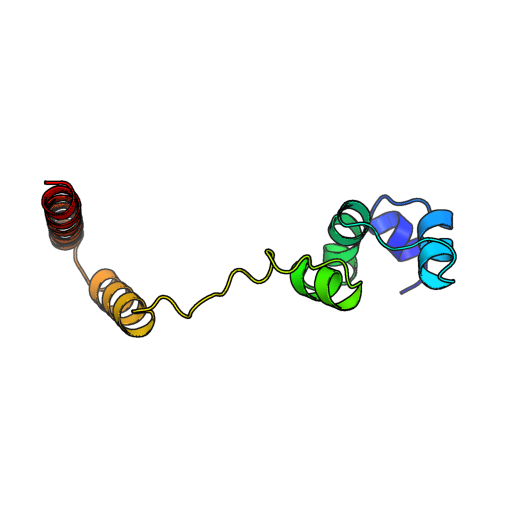2.866 -6.819 29.817 1.00 92.50 91 THR A C 1
ATOM 680 O O . THR A 1 91 ? -12.721 -8.032 29.981 1.00 92.50 91 THR A O 1
ATOM 683 N N . ALA A 1 92 ? -12.422 -6.205 28.715 1.00 90.88 92 ALA A N 1
ATOM 684 C CA . ALA A 1 92 ? -11.751 -6.914 27.625 1.00 90.88 92 ALA A CA 1
ATOM 685 C C . ALA A 1 92 ? -10.431 -7.569 28.077 1.00 90.88 92 ALA A C 1
ATOM 687 O O . ALA A 1 92 ? -10.099 -8.674 27.643 1.00 90.88 92 ALA A O 1
ATOM 688 N N . ARG A 1 93 ? -9.682 -6.920 28.980 1.00 91.25 93 ARG A N 1
AT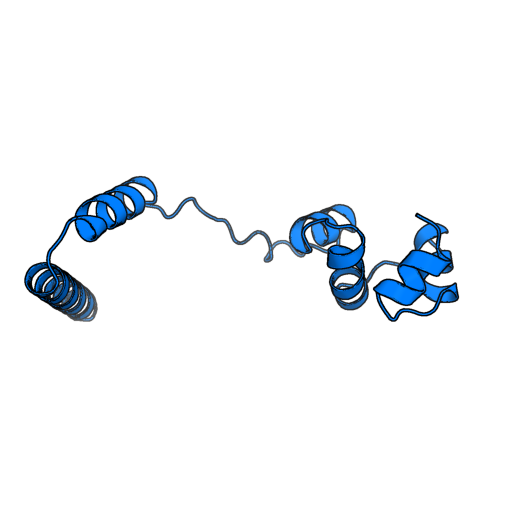OM 689 C CA . ARG A 1 93 ? -8.466 -7.490 29.584 1.00 91.25 93 ARG A CA 1
ATOM 690 C C . ARG A 1 93 ? -8.778 -8.692 30.475 1.00 91.25 93 ARG A C 1
ATOM 692 O O . ARG A 1 93 ? -8.061 -9.687 30.378 1.00 91.25 93 ARG A O 1
ATOM 699 N N . SER A 1 94 ? -9.842 -8.626 31.278 1.00 91.94 94 SER A N 1
ATOM 700 C CA . SER A 1 94 ? -10.294 -9.749 32.112 1.00 91.94 94 SER A CA 1
ATOM 701 C C . SER A 1 94 ? -10.656 -10.964 31.255 1.00 91.94 94 SER A C 1
ATOM 703 O O . SER A 1 94 ? -10.087 -12.039 31.445 1.00 91.94 94 SER A O 1
ATOM 705 N N . LEU A 1 95 ? -11.488 -10.769 30.225 1.00 89.25 95 LEU A N 1
ATOM 706 C CA . LEU A 1 95 ? -11.875 -11.817 29.269 1.00 89.25 95 LEU A CA 1
ATOM 707 C C . LEU A 1 95 ? -10.662 -12.453 28.573 1.00 89.25 95 LEU A C 1
ATOM 709 O O . LEU A 1 95 ? -10.593 -13.668 28.394 1.00 89.25 95 LEU A O 1
ATOM 713 N N . LYS A 1 96 ? -9.657 -11.645 28.207 1.00 82.12 96 LYS A N 1
ATOM 714 C CA . LYS A 1 96 ? -8.405 -12.161 27.634 1.00 82.12 96 LYS A CA 1
ATOM 715 C C . LYS A 1 96 ? -7.655 -13.061 28.620 1.00 82.12 96 LYS A C 1
ATOM 717 O O . LYS A 1 96 ? -7.057 -14.044 28.190 1.00 82.12 96 LYS A O 1
ATOM 722 N N . SER A 1 97 ? -7.654 -12.725 29.908 1.00 82.94 97 SER A N 1
ATOM 723 C CA . SER A 1 97 ? -6.946 -13.495 30.937 1.00 82.94 97 SER A CA 1
ATOM 724 C C . SER A 1 97 ? -7.637 -14.814 31.306 1.00 82.94 97 SER A C 1
ATOM 726 O O . SER A 1 97 ? -6.943 -15.780 31.610 1.00 82.94 97 SER A O 1
ATOM 728 N N . GLU A 1 98 ? -8.968 -14.893 31.204 1.00 77.62 98 GLU A N 1
ATOM 729 C CA . GLU A 1 98 ? -9.739 -16.122 31.460 1.00 77.62 98 GLU A CA 1
ATOM 730 C C . GLU A 1 98 ? -9.492 -17.207 30.403 1.00 77.62 98 GLU A C 1
ATOM 732 O O . GLU A 1 98 ? -9.403 -18.379 30.743 1.00 77.62 98 GLU A O 1
ATOM 737 N N . ASN A 1 99 ? -9.266 -16.823 29.144 1.00 58.72 99 ASN A N 1
ATOM 738 C CA . ASN A 1 99 ? -8.957 -17.758 28.051 1.00 58.72 99 ASN A CA 1
ATOM 739 C C . ASN A 1 99 ? -7.545 -18.389 28.113 1.00 58.72 99 ASN A C 1
ATOM 741 O O . ASN A 1 99 ? -7.183 -19.139 27.210 1.00 58.72 99 ASN A O 1
ATOM 745 N N . HIS A 1 100 ? -6.728 -18.067 29.124 1.00 52.97 100 HIS A N 1
ATOM 746 C CA . HIS A 1 100 ? -5.372 -18.615 29.310 1.00 52.97 100 HIS A CA 1
ATOM 747 C C . HIS A 1 100 ? -5.240 -19.498 30.572 1.00 52.97 100 HIS A C 1
ATOM 749 O O . HIS A 1 100 ? -4.120 -19.759 31.017 1.00 52.97 100 HIS A O 1
ATOM 755 N N . ARG A 1 101 ? -6.359 -19.944 31.156 1.00 46.75 101 ARG A N 1
ATOM 756 C CA . ARG A 1 101 ? -6.429 -20.969 32.211 1.00 46.75 101 ARG A CA 1
ATOM 757 C C . ARG A 1 101 ? -7.133 -22.214 31.693 1.00 46.75 101 ARG A C 1
ATOM 759 O O . ARG A 1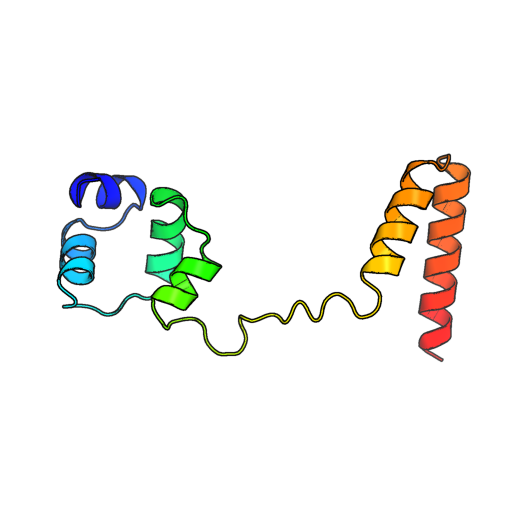 101 ? -6.743 -23.304 32.159 1.00 46.75 101 ARG A O 1
#

Foldseek 3Di:
DDLVQLCVQLVHDSVVSVCVVVVVDQDDLSNLVSRCVVVVHDSLVSCVVSVNPDPVVPPPPPVPVPVVVVVVVCVVLVPDDPVVNVVVVVVVVVVVVVVVD

Secondary structure (DSSP, 8-state):
--HHHHHHHTT--HHHHHHHHTTSS---HHHHHHHHHHHT--HHHHHHHTT---TTS-------TTHHHHHHHHHHHHTS-HHHHHHHHHHHHHHHHHTT-

Sequence (101 aa):
MSPRAVSRASARAESTILQLLDGNIPPSPEIVKDIAPVLQISETDLLIIAGLATRQAVSTANPYRNSTEIGELVSIASSLTDEKMRRLIDTARSLKSENHR

Radius of gyration: 22.51 Å; chains: 1; bounding box: 40×31×54 Å

Organism: NCBI:txid1125972

pLDDT: mean 83.89, std 15.77, range [41.25, 96.62]